Protein AF-U3U2B0-F1 (afdb_monomer)

Radius of gyration: 21.95 Å; Cα contacts (8 Å, |Δi|>4): 30; chains: 1; bounding box: 38×48×54 Å

Mean predicted aligned error: 7.74 Å

pLDDT: mean 87.33, std 10.42, range [46.12, 97.31]

Solvent-accessible surface area (backbone atoms only — not comparable to full-atom values): 5540 Å² total; per-residue (Å²): 134,80,63,74,88,52,48,78,75,45,48,65,57,51,50,62,75,59,60,86,64,67,54,69,58,52,52,51,49,52,49,38,60,73,72,47,50,48,60,56,49,49,56,54,47,54,52,52,49,50,52,54,45,51,53,51,50,51,54,49,40,70,73,50,41,87,82,45,60,77,41,79,61,95,57,83,82,60,71,44,72,68,78,84,82,76,80,82,128

Structure (mmCIF, N/CA/C/O backbone):
data_AF-U3U2B0-F1
#
_entry.id   AF-U3U2B0-F1
#
loop_
_atom_site.group_PDB
_atom_site.id
_atom_site.type_symbol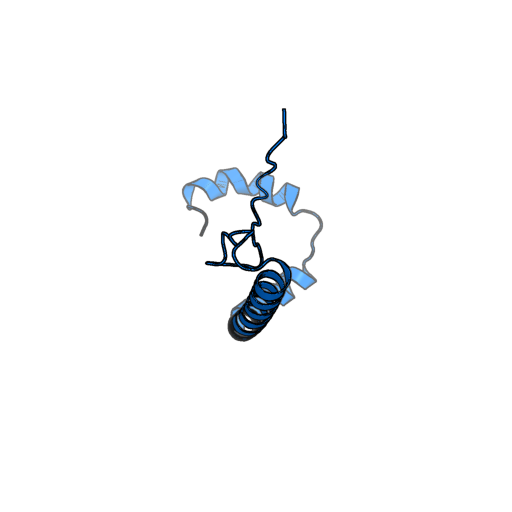
_atom_site.label_atom_id
_atom_site.label_alt_id
_atom_site.label_comp_id
_atom_site.label_asym_id
_atom_site.label_entity_id
_atom_site.label_seq_id
_atom_site.pdbx_PDB_ins_code
_atom_site.Cartn_x
_atom_site.Cartn_y
_atom_site.Cartn_z
_atom_site.occupancy
_atom_site.B_iso_or_equiv
_atom_site.auth_seq_id
_atom_site.auth_comp_id
_atom_site.auth_asym_id
_atom_site.auth_atom_id
_atom_site.pdbx_PDB_model_num
ATOM 1 N N . MET A 1 1 ? -2.645 1.843 -17.858 1.00 59.06 1 MET A N 1
ATOM 2 C CA . MET A 1 1 ? -2.240 1.816 -19.280 1.00 59.06 1 MET A CA 1
ATOM 3 C C . MET A 1 1 ? -2.258 3.246 -19.794 1.00 59.06 1 MET A C 1
ATOM 5 O O . MET A 1 1 ? -3.249 3.926 -19.567 1.00 59.06 1 MET A O 1
ATOM 9 N N . LEU A 1 2 ? -1.165 3.725 -20.393 1.00 78.56 2 LEU A N 1
ATOM 10 C CA . LEU A 1 2 ? -1.094 5.068 -20.981 1.00 78.56 2 LEU A CA 1
ATOM 11 C C . LEU A 1 2 ? -1.779 5.049 -22.363 1.00 78.56 2 LEU A C 1
ATOM 13 O O . LEU A 1 2 ? -1.454 4.159 -23.151 1.00 78.56 2 LEU A O 1
ATOM 17 N N . PRO A 1 3 ? -2.691 5.984 -22.692 1.00 91.50 3 PRO A N 1
ATOM 18 C CA . PRO A 1 3 ? -3.299 6.052 -24.019 1.00 91.50 3 PRO A CA 1
ATOM 19 C C . PRO A 1 3 ? -2.247 6.157 -25.131 1.00 91.50 3 PRO A C 1
ATOM 21 O O . PRO A 1 3 ? -1.363 7.015 -25.075 1.00 91.50 3 PRO A O 1
ATOM 24 N N . ALA A 1 4 ? -2.367 5.314 -26.162 1.00 88.19 4 ALA A N 1
ATOM 25 C CA . ALA A 1 4 ? -1.395 5.233 -27.256 1.00 88.19 4 ALA A CA 1
ATOM 26 C C . ALA A 1 4 ? -1.071 6.584 -27.936 1.00 88.19 4 ALA A C 1
ATOM 28 O O . ALA A 1 4 ? 0.107 6.830 -28.202 1.00 88.19 4 ALA A O 1
ATOM 29 N N . PRO A 1 5 ? -2.032 7.510 -28.142 1.00 94.69 5 PRO A N 1
ATOM 30 C CA . PRO A 1 5 ? -1.740 8.810 -28.753 1.00 94.69 5 PRO A CA 1
ATOM 31 C C . PRO A 1 5 ? -0.805 9.709 -27.928 1.00 94.69 5 PRO A C 1
ATOM 33 O O . PRO A 1 5 ? -0.180 10.616 -28.474 1.00 94.69 5 PRO A O 1
ATOM 36 N N . LEU A 1 6 ? -0.686 9.478 -26.616 1.00 92.44 6 LEU A N 1
ATOM 37 C CA . LEU A 1 6 ? 0.161 10.288 -25.733 1.00 92.44 6 LEU A CA 1
ATOM 38 C C . LEU A 1 6 ? 1.620 9.812 -25.708 1.00 92.44 6 LEU A C 1
ATOM 40 O O . LEU A 1 6 ? 2.507 10.571 -25.314 1.00 92.44 6 LEU A O 1
ATOM 44 N N . LEU A 1 7 ? 1.888 8.580 -26.155 1.00 90.62 7 LEU A N 1
ATOM 45 C CA . LEU A 1 7 ? 3.223 7.980 -26.119 1.00 90.62 7 LEU A CA 1
ATOM 46 C C . LEU A 1 7 ? 4.278 8.787 -26.888 1.00 90.62 7 LEU A C 1
ATOM 48 O O . LEU A 1 7 ? 5.335 9.032 -26.307 1.00 90.62 7 LEU A O 1
ATOM 52 N N . PRO A 1 8 ? 4.050 9.225 -28.144 1.00 92.69 8 PRO A N 1
ATOM 53 C CA . PRO A 1 8 ? 5.056 9.988 -28.883 1.00 92.69 8 PRO A CA 1
ATOM 54 C C . PRO A 1 8 ? 5.424 11.306 -28.194 1.00 92.69 8 PRO A C 1
ATOM 56 O O . PRO A 1 8 ? 6.585 11.702 -28.215 1.00 92.69 8 PRO A O 1
ATOM 59 N N . ARG A 1 9 ? 4.452 11.952 -27.532 1.00 92.12 9 ARG A N 1
ATOM 60 C CA . ARG A 1 9 ? 4.643 13.239 -26.844 1.00 92.12 9 ARG A CA 1
ATOM 61 C C . ARG A 1 9 ? 5.405 13.097 -25.529 1.00 92.12 9 ARG A C 1
ATOM 63 O O . ARG A 1 9 ? 6.205 13.961 -25.197 1.00 92.12 9 ARG A O 1
ATOM 70 N N . LEU A 1 10 ? 5.159 12.022 -24.781 1.00 90.81 10 LEU A N 1
ATOM 71 C CA . LEU A 1 10 ? 5.770 11.807 -23.465 1.00 90.81 10 LEU A CA 1
ATOM 72 C C . LEU A 1 10 ? 7.138 11.124 -23.539 1.00 90.81 10 LEU A C 1
ATOM 74 O O . LEU A 1 10 ? 7.939 11.274 -22.622 1.00 90.81 10 LEU A O 1
ATOM 78 N N . ARG A 1 11 ? 7.426 10.386 -24.617 1.00 88.06 11 ARG A N 1
ATOM 79 C CA . ARG A 1 11 ? 8.651 9.584 -24.748 1.00 88.06 11 ARG A CA 1
ATOM 80 C C . ARG A 1 11 ? 9.951 10.381 -24.558 1.00 88.06 11 ARG A C 1
ATOM 82 O O . ARG A 1 11 ? 10.784 9.882 -23.808 1.00 88.06 11 ARG A O 1
ATOM 89 N N . PRO A 1 12 ? 10.143 11.582 -25.140 1.00 90.88 12 PRO A N 1
ATOM 90 C CA . PRO A 1 12 ? 11.365 12.357 -24.917 1.00 90.88 12 PRO A CA 1
ATOM 91 C C . PRO A 1 12 ? 11.519 12.780 -23.451 1.00 90.88 12 PRO A C 1
ATOM 93 O O . PRO A 1 12 ? 12.571 12.571 -22.862 1.00 90.88 12 PRO A O 1
ATOM 96 N N . ALA A 1 13 ? 10.448 13.281 -22.827 1.00 89.38 13 ALA A N 1
ATOM 97 C CA . ALA A 1 13 ? 10.464 13.699 -21.424 1.00 89.38 13 ALA A CA 1
ATOM 98 C C . ALA A 1 13 ? 10.706 12.523 -20.468 1.00 89.38 13 ALA A C 1
ATOM 100 O O . ALA A 1 13 ? 11.496 12.639 -19.539 1.00 89.38 13 ALA A O 1
ATOM 101 N N . LEU A 1 14 ? 10.070 11.372 -20.712 1.00 85.94 14 LEU A N 1
ATOM 102 C CA . LEU A 1 14 ? 10.316 10.148 -19.947 1.00 85.94 14 LEU A CA 1
ATOM 103 C C . LEU A 1 14 ? 11.758 9.668 -20.111 1.00 85.94 14 LEU A C 1
ATOM 105 O O . LEU A 1 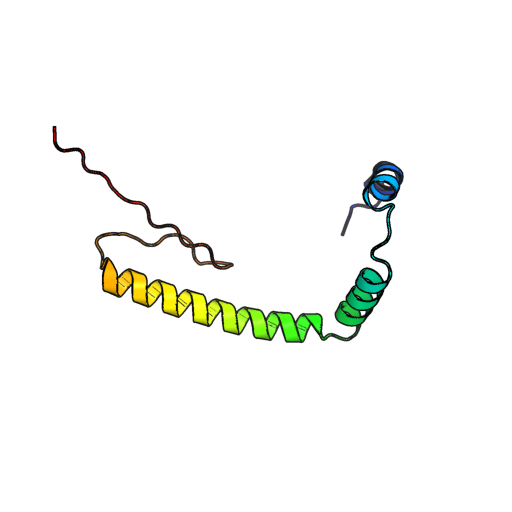14 ? 12.355 9.205 -19.146 1.00 85.94 14 LEU A O 1
ATOM 109 N N . HIS A 1 15 ? 12.320 9.788 -21.313 1.00 85.25 15 HIS A N 1
ATOM 110 C CA . HIS A 1 15 ? 13.707 9.429 -21.565 1.00 85.25 15 HIS A CA 1
ATOM 111 C C . HIS A 1 15 ? 14.673 10.338 -20.794 1.00 85.25 15 HIS A C 1
ATOM 113 O O . HIS A 1 15 ? 15.608 9.825 -20.193 1.00 85.25 15 HIS A O 1
ATOM 119 N N . GLU A 1 16 ? 14.428 11.650 -20.734 1.00 86.00 16 GLU A N 1
ATOM 120 C CA . GLU A 1 16 ? 15.238 12.572 -19.924 1.00 86.00 16 GLU A CA 1
ATOM 121 C C . GLU A 1 16 ? 15.055 12.371 -18.414 1.00 86.00 16 GLU A C 1
ATOM 123 O O . GLU A 1 16 ? 16.038 12.307 -17.684 1.00 86.00 16 GLU A O 1
ATOM 128 N N . LEU A 1 17 ? 13.818 12.213 -17.934 1.00 82.56 17 LEU A N 1
ATOM 129 C CA . LEU A 1 17 ? 13.525 12.048 -16.503 1.00 82.56 17 LEU A CA 1
ATOM 130 C C . LEU A 1 17 ? 14.017 10.712 -15.935 1.00 82.56 17 LEU A C 1
ATOM 132 O O . LEU A 1 17 ? 14.308 10.618 -14.747 1.00 82.56 17 LEU A O 1
ATOM 136 N N . LEU A 1 18 ? 14.073 9.669 -16.766 1.00 78.69 18 LEU A N 1
ATOM 137 C CA . LEU A 1 18 ? 14.478 8.320 -16.359 1.00 78.69 18 LEU A CA 1
ATOM 138 C C . LEU A 1 18 ? 15.909 7.973 -16.811 1.00 78.69 18 LEU A C 1
ATOM 140 O O . LEU A 1 18 ? 16.363 6.840 -16.610 1.00 78.69 18 LEU A O 1
ATOM 144 N N . ARG A 1 19 ? 16.637 8.925 -17.415 1.00 74.69 19 ARG A N 1
ATOM 145 C CA . ARG A 1 19 ? 18.072 8.797 -17.714 1.00 74.69 19 ARG A CA 1
ATOM 146 C C . ARG A 1 19 ? 18.841 8.737 -16.390 1.00 74.69 19 ARG A C 1
ATOM 148 O O . ARG A 1 19 ? 18.744 9.641 -15.575 1.00 74.69 19 ARG A O 1
ATOM 155 N N . GLY A 1 20 ? 19.593 7.657 -16.169 1.00 67.44 20 GLY A N 1
ATOM 156 C CA . GLY A 1 20 ? 20.359 7.439 -14.927 1.00 67.44 20 GLY A CA 1
ATOM 157 C C . GLY A 1 20 ? 20.225 6.039 -14.323 1.00 67.44 20 GLY A C 1
ATOM 158 O O . GLY A 1 20 ? 21.095 5.618 -13.578 1.00 67.44 20 GLY A O 1
ATOM 159 N N . GLY A 1 21 ? 19.215 5.271 -14.744 1.00 67.56 21 GLY A N 1
ATOM 160 C CA . GLY A 1 21 ? 19.272 3.808 -14.799 1.00 67.56 21 GLY A CA 1
ATOM 161 C C . GLY A 1 21 ? 19.343 3.038 -13.476 1.00 67.56 21 GLY A C 1
ATOM 162 O O . GLY A 1 21 ? 20.342 2.384 -13.207 1.00 67.56 21 GLY A O 1
ATOM 163 N N . ASN A 1 22 ? 18.205 2.899 -12.798 1.00 77.31 22 ASN A N 1
ATOM 164 C CA . ASN A 1 22 ? 17.948 1.805 -11.849 1.00 77.31 22 ASN A CA 1
ATOM 165 C C . ASN A 1 22 ? 17.631 0.491 -12.598 1.00 77.31 22 ASN A C 1
ATOM 167 O O . ASN A 1 22 ? 16.572 -0.116 -12.428 1.00 77.31 22 ASN A O 1
ATOM 171 N N . ARG A 1 23 ? 18.487 0.099 -13.556 1.00 83.69 23 ARG A N 1
ATOM 172 C CA . ARG A 1 23 ? 18.240 -1.065 -14.434 1.00 83.69 23 ARG A CA 1
ATOM 173 C C . ARG A 1 23 ? 18.126 -2.375 -13.647 1.00 83.69 23 ARG A C 1
ATOM 175 O O . ARG A 1 23 ? 17.190 -3.119 -13.941 1.00 83.69 23 ARG A O 1
ATOM 182 N N . PRO A 1 24 ? 18.989 -2.652 -12.649 1.00 89.62 24 PRO A N 1
ATOM 183 C CA . PRO A 1 24 ? 18.833 -3.838 -11.817 1.00 89.62 24 PRO A CA 1
ATOM 184 C C . PRO A 1 24 ? 17.501 -3.842 -11.063 1.00 89.62 24 PRO A C 1
ATOM 186 O O . PRO A 1 24 ? 16.813 -4.86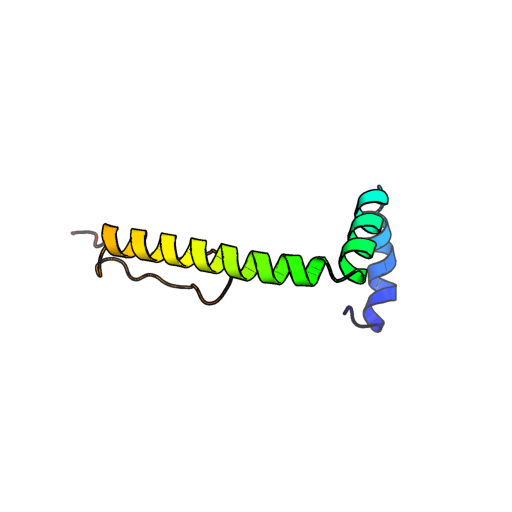2 -11.071 1.00 89.62 24 PRO A O 1
ATOM 189 N N . GLU A 1 25 ? 17.069 -2.713 -10.483 1.00 90.31 25 GLU A N 1
ATOM 190 C CA . GLU A 1 25 ? 15.769 -2.651 -9.806 1.00 90.31 25 GLU A CA 1
ATOM 191 C C . GLU A 1 25 ? 14.601 -2.792 -10.782 1.00 90.31 25 GLU A C 1
ATOM 193 O O . GLU A 1 25 ? 13.615 -3.446 -10.455 1.00 90.31 25 GLU A O 1
ATOM 198 N N . GLN A 1 26 ? 14.696 -2.234 -11.992 1.00 89.38 26 GLN A N 1
ATOM 199 C CA . GLN A 1 26 ? 13.667 -2.400 -13.022 1.00 89.38 26 GLN A CA 1
ATOM 200 C C . GLN A 1 26 ? 13.555 -3.854 -13.484 1.00 89.38 26 GLN A C 1
ATOM 202 O O . GLN A 1 26 ? 12.443 -4.356 -13.650 1.00 89.38 26 GLN A O 1
ATOM 207 N N . GLN A 1 27 ? 14.683 -4.544 -13.660 1.00 92.62 27 GLN A N 1
ATOM 208 C CA . GLN A 1 27 ? 14.698 -5.967 -13.998 1.00 92.62 27 GLN A CA 1
ATOM 209 C C . GLN A 1 27 ? 14.136 -6.811 -12.851 1.00 92.62 27 GLN A C 1
ATOM 211 O O . GLN A 1 27 ? 13.266 -7.650 -13.083 1.00 92.62 27 GLN A O 1
ATOM 216 N N . ALA A 1 28 ? 14.564 -6.551 -11.614 1.00 94.31 28 ALA A N 1
ATOM 217 C CA . ALA A 1 28 ? 14.038 -7.227 -10.433 1.00 94.31 28 ALA A CA 1
ATOM 218 C C . ALA A 1 28 ? 12.527 -6.995 -10.274 1.00 94.31 28 ALA A C 1
ATOM 220 O O . ALA A 1 28 ? 11.781 -7.939 -10.023 1.00 94.31 28 ALA A O 1
ATOM 221 N N . LEU A 1 29 ? 12.055 -5.764 -10.490 1.00 92.88 29 LEU A N 1
ATOM 222 C CA . LEU A 1 29 ? 10.636 -5.418 -10.455 1.00 92.88 29 LEU A CA 1
ATOM 223 C C . LEU A 1 29 ? 9.854 -6.127 -11.567 1.00 92.88 29 LEU A C 1
ATOM 225 O O . LEU A 1 29 ? 8.780 -6.660 -11.304 1.00 92.88 29 LEU A O 1
ATOM 229 N N . ALA A 1 30 ? 10.382 -6.176 -12.791 1.00 94.12 30 ALA A N 1
ATOM 230 C CA . ALA A 1 30 ? 9.741 -6.883 -13.899 1.00 94.12 30 ALA A CA 1
ATOM 231 C C . ALA A 1 30 ? 9.605 -8.388 -13.612 1.00 94.12 30 ALA A C 1
ATOM 233 O O . ALA A 1 30 ? 8.543 -8.974 -13.844 1.00 94.12 30 ALA A O 1
ATOM 234 N N . LEU A 1 31 ? 10.647 -9.005 -13.047 1.00 96.56 31 LEU A N 1
ATOM 235 C CA . LEU A 1 31 ? 10.613 -10.399 -12.600 1.00 96.56 31 LEU A CA 1
ATOM 236 C C . LEU A 1 31 ? 9.592 -10.600 -11.474 1.00 96.56 31 LEU A C 1
ATOM 238 O O . LEU A 1 31 ? 8.742 -11.477 -11.571 1.00 96.56 31 LEU A O 1
ATOM 242 N N . PHE A 1 32 ? 9.603 -9.739 -10.459 1.00 95.88 32 PHE A N 1
ATOM 243 C CA . PHE A 1 32 ? 8.665 -9.788 -9.334 1.00 95.88 32 PHE A CA 1
ATOM 244 C C . PHE A 1 32 ? 7.192 -9.627 -9.753 1.00 95.88 32 PHE A C 1
ATOM 246 O O . PHE A 1 32 ? 6.295 -10.253 -9.178 1.00 95.88 32 PHE A O 1
ATOM 253 N N . LEU A 1 33 ? 6.928 -8.790 -10.762 1.00 94.88 33 LEU A N 1
ATOM 254 C CA . LEU A 1 33 ? 5.593 -8.601 -11.331 1.00 94.88 33 LEU A CA 1
ATOM 255 C C . LEU A 1 33 ? 5.150 -9.809 -12.169 1.00 94.88 33 LEU A C 1
ATOM 257 O O . LEU A 1 33 ? 3.986 -10.200 -12.095 1.00 94.88 33 LEU A O 1
ATOM 261 N N . SER A 1 34 ? 6.059 -10.411 -12.943 1.00 96.06 34 SER A N 1
ATOM 262 C CA . SER A 1 34 ? 5.747 -11.536 -13.840 1.00 96.06 34 SER A CA 1
ATOM 263 C C . SER A 1 34 ? 5.706 -12.904 -13.146 1.00 96.06 34 SER A C 1
ATOM 265 O O . SER A 1 34 ? 4.964 -13.777 -13.589 1.00 96.06 34 SER A O 1
ATOM 267 N N . SER A 1 35 ? 6.410 -13.091 -12.024 1.00 96.00 35 SER A N 1
ATOM 268 C CA . SER A 1 35 ? 6.421 -14.342 -11.240 1.00 96.00 35 SER A CA 1
ATOM 269 C C . SER A 1 35 ? 5.154 -14.576 -10.396 1.00 96.00 35 SER A C 1
ATOM 271 O O . SER A 1 35 ? 4.980 -15.629 -9.768 1.00 96.00 35 SER A O 1
ATOM 273 N N . GLY A 1 36 ? 4.273 -13.573 -10.311 1.00 94.44 36 GLY A N 1
ATOM 274 C CA . GLY A 1 36 ? 3.107 -13.575 -9.425 1.00 94.44 36 GLY A CA 1
ATOM 275 C C . GLY A 1 36 ? 3.431 -13.294 -7.951 1.00 94.44 36 GLY A C 1
ATOM 276 O O . GLY A 1 36 ? 2.512 -13.255 -7.124 1.00 94.44 36 GLY A O 1
ATOM 277 N N . ASP A 1 37 ? 4.700 -13.053 -7.602 1.00 96.94 37 ASP A N 1
ATOM 278 C CA . ASP A 1 37 ? 5.105 -12.700 -6.237 1.00 96.94 37 ASP A CA 1
ATOM 279 C C . ASP A 1 37 ? 4.495 -11.378 -5.783 1.00 96.94 37 ASP A C 1
ATOM 281 O O . ASP A 1 37 ? 4.087 -11.263 -4.625 1.00 96.94 37 ASP A O 1
ATOM 285 N N . PHE A 1 38 ? 4.325 -10.420 -6.698 1.00 96.44 38 PHE A N 1
ATOM 286 C CA . PHE A 1 38 ? 3.622 -9.177 -6.397 1.00 96.44 38 PHE A CA 1
ATOM 287 C C . PHE A 1 38 ? 2.196 -9.409 -5.888 1.00 96.44 38 PHE A C 1
ATOM 289 O O . PHE A 1 38 ? 1.791 -8.803 -4.897 1.00 96.44 38 PHE A O 1
ATOM 296 N N . ASN A 1 39 ? 1.445 -10.336 -6.489 1.00 96.12 39 ASN A N 1
ATOM 297 C CA . ASN A 1 39 ? 0.078 -10.635 -6.057 1.00 96.12 39 ASN A CA 1
ATOM 298 C C . ASN A 1 39 ? 0.052 -11.301 -4.673 1.00 96.12 39 ASN A C 1
ATOM 300 O O . ASN A 1 39 ? -0.762 -10.932 -3.822 1.00 96.12 39 ASN A O 1
ATOM 304 N N . ARG A 1 40 ? 0.971 -12.244 -4.411 1.00 97.31 40 ARG A N 1
ATOM 305 C CA . ARG A 1 40 ? 1.138 -12.852 -3.075 1.00 97.31 40 ARG A CA 1
ATOM 306 C C . ARG A 1 40 ? 1.493 -11.797 -2.032 1.00 97.31 40 ARG A C 1
ATOM 308 O O . ARG A 1 40 ? 0.879 -11.747 -0.961 1.00 97.31 40 ARG A O 1
ATOM 315 N N . HIS A 1 41 ? 2.451 -10.936 -2.360 1.00 96.31 41 HIS A N 1
ATOM 316 C CA . HIS A 1 41 ? 2.868 -9.829 -1.514 1.00 96.31 41 HIS A CA 1
ATOM 317 C C . HIS A 1 41 ? 1.699 -8.878 -1.231 1.00 96.31 41 HIS A C 1
ATOM 319 O O . HIS A 1 41 ? 1.433 -8.576 -0.069 1.00 96.31 41 HIS A O 1
ATOM 325 N N . LEU A 1 42 ? 0.938 -8.477 -2.251 1.00 95.69 42 LEU A N 1
ATOM 326 C CA . LEU A 1 42 ? -0.209 -7.584 -2.104 1.00 95.69 42 LEU A CA 1
ATOM 327 C C . LEU A 1 42 ? -1.299 -8.187 -1.209 1.00 95.69 42 LEU A C 1
ATOM 329 O O . LEU A 1 42 ? -1.818 -7.500 -0.329 1.00 95.69 42 LEU A O 1
ATOM 333 N N . SER A 1 43 ? -1.613 -9.474 -1.363 1.00 96.81 43 SER A N 1
ATOM 334 C CA . SER A 1 43 ? -2.551 -10.188 -0.486 1.00 96.81 43 SER A CA 1
ATOM 335 C C . SER A 1 43 ? -2.082 -10.211 0.970 1.00 96.81 43 SER A C 1
ATOM 337 O O . SER A 1 43 ? -2.854 -9.880 1.880 1.00 96.81 43 SER A O 1
ATOM 339 N N . LYS A 1 44 ? -0.798 -10.521 1.203 1.00 97.31 44 LYS A N 1
ATOM 340 C CA . LYS A 1 44 ? -0.182 -10.457 2.537 1.00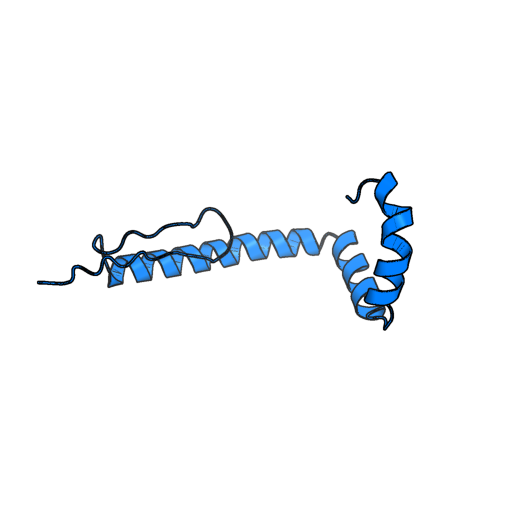 97.31 44 LYS A CA 1
ATOM 341 C C . LYS A 1 44 ? -0.272 -9.043 3.111 1.00 97.31 44 LYS A C 1
ATOM 343 O O . LYS A 1 44 ? -0.665 -8.872 4.267 1.00 97.31 44 LYS A O 1
ATOM 348 N N . MET A 1 45 ? 0.033 -8.032 2.303 1.00 96.19 45 MET A N 1
ATOM 349 C CA . MET A 1 45 ? 0.043 -6.643 2.743 1.00 96.19 45 MET A CA 1
ATOM 350 C C . MET A 1 45 ? -1.351 -6.125 3.060 1.00 96.19 45 MET A C 1
ATOM 352 O O . MET A 1 45 ? -1.539 -5.511 4.107 1.00 96.19 45 MET A O 1
ATOM 356 N N . ARG A 1 46 ? -2.356 -6.460 2.248 1.00 94.31 46 ARG A N 1
ATOM 357 C CA . ARG A 1 46 ? -3.766 -6.152 2.531 1.00 94.31 46 ARG A CA 1
ATOM 358 C C . ARG A 1 46 ? -4.232 -6.737 3.859 1.00 94.31 46 ARG A C 1
ATOM 360 O O . ARG A 1 46 ? -5.000 -6.098 4.570 1.00 94.31 46 ARG A O 1
ATOM 367 N N . ARG A 1 47 ? -3.802 -7.951 4.212 1.00 94.94 47 ARG A N 1
ATOM 368 C CA . ARG A 1 47 ? -4.112 -8.536 5.526 1.00 94.94 47 ARG A CA 1
ATOM 369 C C . ARG A 1 47 ? -3.395 -7.789 6.653 1.00 94.94 47 ARG A C 1
ATOM 371 O O . ARG A 1 47 ? -4.048 -7.412 7.620 1.00 94.94 47 ARG A O 1
ATOM 378 N N . LEU A 1 48 ? -2.088 -7.546 6.520 1.00 95.50 48 LEU A N 1
ATOM 379 C CA . LEU A 1 48 ? -1.310 -6.864 7.560 1.00 95.50 48 LEU A CA 1
ATOM 380 C C . LEU A 1 48 ? -1.824 -5.445 7.826 1.00 95.50 48 LEU A C 1
ATOM 382 O O . LEU A 1 48 ? -1.992 -5.060 8.979 1.00 95.50 48 LEU A O 1
ATOM 386 N N . TYR A 1 49 ? -2.085 -4.671 6.774 1.00 94.06 49 TYR A N 1
ATOM 387 C CA . TYR A 1 49 ? -2.549 -3.297 6.926 1.00 94.06 49 TYR A CA 1
ATOM 388 C C . TYR A 1 49 ? -3.976 -3.219 7.467 1.00 94.06 49 TYR A C 1
ATOM 390 O O . TYR A 1 49 ? -4.223 -2.391 8.336 1.00 94.06 49 TYR A O 1
ATOM 398 N N . ARG A 1 50 ? -4.876 -4.135 7.080 1.00 92.62 50 ARG A N 1
ATOM 399 C CA . ARG A 1 50 ? -6.195 -4.244 7.730 1.00 92.62 50 ARG A CA 1
ATOM 400 C C . ARG A 1 50 ? -6.071 -4.501 9.230 1.00 92.62 50 ARG A C 1
ATOM 402 O O . ARG A 1 50 ? -6.732 -3.827 10.011 1.00 92.62 50 ARG A O 1
ATOM 409 N N . GLN A 1 51 ? -5.185 -5.414 9.634 1.00 94.44 51 GLN A N 1
ATOM 410 C CA . GLN A 1 51 ? -4.951 -5.687 11.052 1.00 94.44 51 GLN A CA 1
ATOM 411 C C . GLN A 1 51 ? -4.426 -4.448 11.787 1.00 94.44 51 GLN A C 1
ATOM 413 O O . GLN A 1 51 ? -4.961 -4.074 12.825 1.00 94.44 51 GLN A O 1
ATOM 418 N N . ARG A 1 52 ? -3.404 -3.785 11.232 1.00 94.69 52 ARG A N 1
ATOM 419 C CA . ARG A 1 52 ? -2.828 -2.566 11.821 1.00 94.69 52 ARG A CA 1
ATOM 420 C C . ARG A 1 52 ? -3.868 -1.458 11.962 1.00 94.69 52 ARG A C 1
ATOM 422 O O . ARG A 1 52 ? -3.926 -0.806 12.999 1.00 94.69 52 ARG A O 1
ATOM 429 N N . GLN A 1 53 ? -4.690 -1.260 10.936 1.00 92.94 53 GLN A N 1
ATOM 430 C CA . GLN A 1 53 ? -5.738 -0.250 10.948 1.00 92.94 53 GLN A CA 1
ATOM 431 C C . GLN A 1 53 ? -6.811 -0.568 11.995 1.00 92.94 53 GLN A C 1
ATOM 433 O O . GLN A 1 53 ? -7.199 0.328 12.737 1.00 92.94 53 GLN A O 1
ATOM 438 N N . ALA A 1 54 ? -7.254 -1.825 12.101 1.00 92.12 54 ALA A N 1
ATOM 439 C CA . ALA A 1 54 ? -8.219 -2.245 13.116 1.00 92.12 54 ALA A CA 1
ATOM 440 C C . ALA A 1 54 ? -7.690 -2.007 14.539 1.00 92.12 54 ALA A C 1
ATOM 442 O O . ALA A 1 54 ? -8.389 -1.421 15.361 1.00 92.12 54 ALA A O 1
ATOM 443 N N . THR A 1 55 ? -6.434 -2.382 14.805 1.00 94.38 55 THR A N 1
ATOM 444 C CA . THR A 1 55 ? -5.788 -2.141 16.103 1.00 94.38 55 THR A CA 1
ATOM 445 C C . THR A 1 55 ? -5.701 -0.650 16.428 1.00 94.38 55 THR A C 1
ATOM 447 O O . THR A 1 55 ? -6.053 -0.248 17.532 1.00 94.38 55 THR A O 1
ATOM 450 N N . LEU A 1 56 ? -5.290 0.184 15.468 1.00 92.50 56 LEU A N 1
ATOM 451 C CA . LEU A 1 56 ? -5.216 1.631 15.678 1.00 92.50 56 LEU A CA 1
ATOM 452 C C . LEU A 1 56 ? -6.599 2.237 15.948 1.00 92.50 56 LEU A C 1
ATOM 454 O O . LEU A 1 56 ? -6.742 3.056 16.848 1.00 92.50 56 LEU A O 1
ATOM 458 N N . ARG A 1 57 ? -7.629 1.819 15.205 1.00 91.50 57 ARG A N 1
ATOM 459 C CA . ARG A 1 57 ? -9.011 2.273 15.425 1.00 91.50 57 ARG A CA 1
ATOM 460 C C . ARG A 1 57 ? -9.511 1.924 16.818 1.00 91.50 57 ARG A C 1
ATOM 462 O O . ARG A 1 57 ? -10.059 2.800 17.476 1.00 91.50 57 ARG A O 1
ATOM 469 N N . ALA A 1 58 ? -9.290 0.684 17.250 1.00 92.38 58 ALA A N 1
ATOM 470 C CA . ALA A 1 58 ? -9.684 0.232 18.576 1.00 92.38 58 ALA A CA 1
ATOM 471 C C . ALA A 1 58 ? -9.006 1.071 19.668 1.00 92.38 58 ALA A C 1
ATOM 473 O O . ALA A 1 58 ? -9.696 1.606 20.526 1.00 92.38 58 ALA A O 1
ATOM 474 N N . ALA A 1 59 ? -7.688 1.285 19.574 1.00 93.62 59 ALA A N 1
ATOM 475 C CA . ALA A 1 59 ? -6.950 2.102 20.540 1.00 93.62 59 ALA A CA 1
ATOM 476 C C . ALA A 1 59 ? -7.436 3.564 20.576 1.00 93.62 59 ALA A C 1
ATOM 478 O O . ALA A 1 59 ? -7.584 4.154 21.646 1.00 93.62 59 ALA A O 1
ATOM 479 N N . LEU A 1 60 ? -7.727 4.157 19.412 1.00 91.94 60 LEU A N 1
ATOM 480 C CA . LEU A 1 60 ? -8.279 5.512 19.332 1.00 91.94 60 LEU A CA 1
ATOM 481 C C . LEU A 1 60 ? -9.690 5.593 19.931 1.00 91.94 60 LEU A C 1
ATOM 483 O O . LEU A 1 60 ? -9.995 6.552 20.634 1.00 91.94 60 LEU A O 1
ATOM 487 N N . GLN A 1 61 ? -10.536 4.591 19.685 1.00 90.25 61 GLN A N 1
ATOM 488 C CA . GLN A 1 61 ? -11.877 4.513 20.271 1.00 90.25 61 GLN A CA 1
ATOM 489 C C . GLN A 1 61 ? -11.834 4.284 21.783 1.00 90.25 61 GLN A C 1
ATOM 491 O O . GLN A 1 61 ? -12.625 4.887 22.497 1.00 90.25 61 GLN A O 1
ATOM 496 N N . GLU A 1 62 ? -10.909 3.470 22.283 1.00 93.19 62 GLU A N 1
ATOM 497 C CA . GLU A 1 62 ? -10.701 3.267 23.720 1.00 93.19 62 GLU A CA 1
ATOM 498 C C . GLU A 1 62 ? -10.230 4.557 24.408 1.00 93.19 62 GLU A C 1
ATOM 500 O O . GLU A 1 62 ? -10.717 4.904 25.479 1.00 93.19 62 GLU A O 1
ATOM 505 N N . THR A 1 63 ? -9.335 5.308 23.759 1.00 92.81 63 THR A N 1
ATOM 506 C CA . THR A 1 63 ? -8.738 6.524 24.336 1.00 92.81 63 THR A CA 1
ATOM 507 C C . THR A 1 63 ? -9.682 7.728 24.294 1.00 92.81 63 THR A C 1
ATOM 509 O O . THR A 1 63 ? -9.789 8.467 25.271 1.00 92.81 63 THR A O 1
ATOM 512 N N . PHE A 1 64 ? -10.355 7.964 23.163 1.00 89.50 64 PHE A N 1
ATOM 513 C CA . PHE A 1 64 ? -11.168 9.170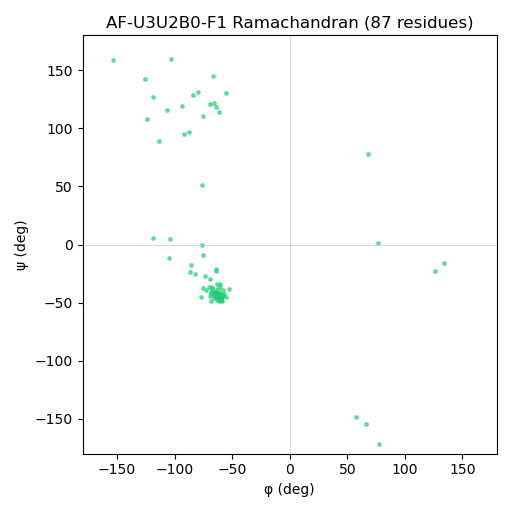 22.944 1.00 89.50 64 PHE A CA 1
ATOM 514 C C . PHE A 1 64 ? -12.680 8.916 23.037 1.00 89.50 64 PHE A C 1
ATOM 516 O O . PHE A 1 64 ? -13.472 9.862 23.103 1.00 89.50 64 PHE A O 1
ATOM 523 N N . GLY A 1 65 ? -13.107 7.651 23.053 1.00 84.38 65 GLY A N 1
ATOM 524 C CA . GLY A 1 65 ? -14.516 7.274 23.091 1.00 84.38 65 GLY A CA 1
ATOM 525 C C . GLY A 1 65 ? -15.315 7.853 21.922 1.00 84.38 65 GLY A C 1
ATOM 526 O O . GLY A 1 65 ? -14.806 8.092 20.828 1.00 84.38 65 GLY A O 1
ATOM 527 N N . ALA A 1 66 ? -16.594 8.130 22.174 1.00 79.94 66 ALA A N 1
ATOM 528 C CA . ALA A 1 66 ? -17.485 8.770 21.205 1.00 79.94 66 ALA A CA 1
ATOM 529 C C . ALA A 1 66 ? -17.251 10.289 21.049 1.00 79.94 66 ALA A C 1
ATOM 531 O O . ALA A 1 66 ? -17.954 10.935 20.273 1.00 79.94 66 ALA A O 1
ATOM 532 N N . GLN A 1 67 ? -16.298 10.878 21.785 1.00 82.44 67 GLN A N 1
ATOM 533 C CA . GLN A 1 67 ? -16.079 12.330 21.798 1.00 82.44 67 GLN A CA 1
ATOM 534 C C . GLN A 1 67 ? -15.411 12.832 20.514 1.00 82.44 67 GLN A C 1
ATOM 536 O O . GLN A 1 67 ? -15.610 13.983 20.122 1.00 82.44 67 GLN A O 1
ATOM 541 N N . VAL A 1 68 ? -14.638 11.968 19.849 1.00 84.31 68 VAL A N 1
ATOM 542 C CA . VAL A 1 68 ? -13.937 12.284 18.603 1.00 84.31 68 VAL A CA 1
ATOM 543 C C . VAL A 1 68 ? -14.359 11.271 17.539 1.00 84.31 68 VAL A C 1
ATOM 545 O O . VAL A 1 68 ? -13.962 10.106 17.618 1.00 84.31 68 VAL A O 1
ATOM 548 N N . PRO A 1 69 ? -15.172 11.666 16.541 1.00 86.69 69 PRO A N 1
ATOM 549 C CA . PRO A 1 69 ? -15.548 10.750 15.475 1.00 86.69 69 PRO A CA 1
ATOM 550 C C . PRO A 1 69 ? -14.317 10.410 14.633 1.00 86.69 69 PRO A C 1
ATOM 552 O O . PRO A 1 69 ? -13.449 11.251 14.414 1.00 86.69 69 PRO A O 1
ATOM 555 N N . LEU A 1 70 ? -14.246 9.177 14.138 1.00 88.12 70 LEU A N 1
ATOM 556 C CA . LEU A 1 70 ? -13.132 8.706 13.322 1.00 88.12 70 LEU A CA 1
ATOM 557 C C . LEU A 1 70 ? -13.571 8.590 11.863 1.00 88.12 70 LEU A C 1
ATOM 559 O O . LEU A 1 70 ? -14.430 7.772 11.537 1.00 88.12 70 LEU A O 1
ATOM 563 N N . LEU A 1 71 ? -12.976 9.399 10.988 1.00 88.62 71 LEU A N 1
ATOM 564 C CA . LEU A 1 71 ? -13.304 9.452 9.563 1.00 88.62 71 LEU A CA 1
ATOM 565 C C . LEU A 1 71 ? -12.252 8.732 8.705 1.00 88.62 71 LEU A C 1
ATOM 567 O O . LEU A 1 71 ? -11.100 8.539 9.108 1.00 88.62 71 LEU A O 1
ATOM 571 N N . GLY A 1 72 ? -12.657 8.366 7.487 1.00 86.50 72 GLY A N 1
ATOM 572 C CA . GLY A 1 72 ? -11.847 7.584 6.551 1.00 86.50 72 GLY A CA 1
ATOM 573 C C . GLY A 1 72 ? -11.822 6.101 6.912 1.00 86.50 72 GLY A C 1
ATOM 574 O O . GLY A 1 72 ? -12.532 5.665 7.818 1.00 86.50 72 GLY A O 1
ATOM 575 N N . GLY A 1 73 ? -10.983 5.318 6.230 1.00 82.69 73 GLY A N 1
ATOM 576 C CA . GLY A 1 73 ? -10.826 3.887 6.514 1.00 82.69 73 GLY A CA 1
ATOM 577 C C . GLY A 1 73 ? -10.998 2.927 5.372 1.00 82.69 73 GLY A C 1
ATOM 578 O O . GLY A 1 73 ? -10.465 1.826 5.436 1.00 82.69 73 GLY A O 1
ATOM 579 N N . GLU A 1 74 ? -11.712 3.361 4.345 1.00 83.38 74 GLU A N 1
ATOM 580 C CA . GLU A 1 74 ? -12.116 2.504 3.234 1.00 83.38 74 GLU A CA 1
ATOM 581 C C . GLU A 1 74 ? -10.917 1.971 2.437 1.00 83.38 74 GLU A C 1
ATOM 583 O O . GLU A 1 74 ? -10.987 0.921 1.799 1.00 83.38 74 GLU A O 1
ATOM 588 N N . CYS A 1 75 ? -9.777 2.664 2.500 1.00 79.94 75 CYS A N 1
ATOM 589 C CA . CYS A 1 75 ? -8.522 2.193 1.940 1.00 79.94 75 CYS A CA 1
ATOM 590 C C . CYS A 1 75 ? -7.303 2.780 2.668 1.00 79.94 75 CYS A C 1
ATOM 592 O O . CYS A 1 75 ? -7.365 3.823 3.321 1.00 79.94 75 CYS A O 1
ATOM 594 N N . GLY A 1 76 ? -6.164 2.097 2.532 1.00 84.31 76 GLY A N 1
ATOM 595 C CA . GLY A 1 76 ? -4.885 2.556 3.070 1.00 84.31 76 GLY A CA 1
ATOM 596 C C . GLY A 1 76 ? -4.831 2.593 4.600 1.00 84.31 76 GLY A C 1
ATOM 597 O O . GLY A 1 76 ? -5.512 1.836 5.285 1.00 84.31 76 GLY A O 1
ATOM 598 N N . MET A 1 77 ? -3.965 3.458 5.126 1.00 87.62 77 MET A N 1
ATOM 599 C CA . MET A 1 77 ? -3.678 3.586 6.563 1.00 87.62 77 MET A CA 1
ATOM 600 C C . MET A 1 77 ? -4.014 4.966 7.132 1.00 87.62 77 MET A C 1
ATOM 602 O O . MET A 1 77 ? -3.715 5.246 8.288 1.00 87.62 77 MET A O 1
ATOM 606 N N . HIS A 1 78 ? -4.625 5.831 6.328 1.00 89.94 78 HIS A N 1
ATOM 607 C CA . HIS A 1 78 ? -4.951 7.185 6.743 1.00 89.94 78 HIS A CA 1
ATOM 608 C C . HIS A 1 78 ? -6.274 7.200 7.509 1.00 89.94 78 HIS A C 1
ATOM 610 O O . HIS A 1 78 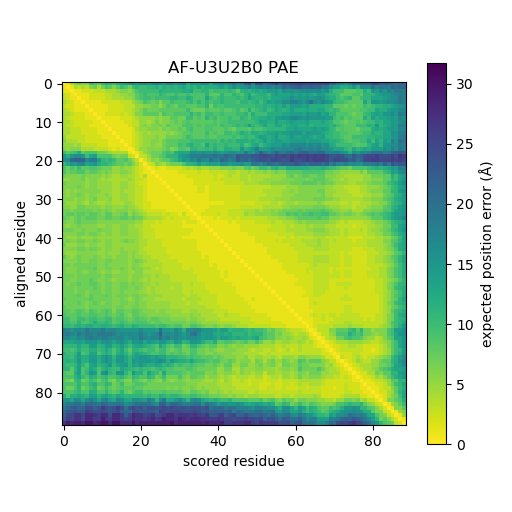? -7.282 6.666 7.045 1.00 89.94 78 HIS A O 1
ATOM 616 N N . LEU A 1 79 ? -6.244 7.817 8.687 1.00 90.44 79 LEU A N 1
ATOM 617 C CA . LEU A 1 79 ? -7.392 8.060 9.553 1.00 90.44 79 LEU A CA 1
ATOM 618 C C . LEU A 1 79 ? -7.450 9.555 9.857 1.00 90.44 79 LEU A C 1
ATOM 620 O O . LEU A 1 79 ? -6.403 10.181 10.029 1.00 90.44 79 LEU A O 1
ATOM 624 N N . VAL A 1 80 ? -8.654 10.117 9.931 1.00 90.56 80 VAL A N 1
ATOM 625 C CA . VAL A 1 80 ? -8.852 11.540 10.235 1.00 90.56 80 VAL A CA 1
ATOM 626 C C . VAL A 1 80 ? -9.656 11.671 11.520 1.00 90.56 80 VAL A C 1
ATOM 628 O O . VAL A 1 80 ? -10.733 11.091 11.647 1.00 90.56 80 VAL A O 1
ATOM 631 N N . LEU A 1 81 ? -9.115 12.443 12.461 1.00 90.62 81 LEU A N 1
ATOM 632 C CA . LEU A 1 81 ? -9.731 12.743 13.748 1.00 90.62 81 LEU A CA 1
ATOM 633 C C . LEU A 1 81 ? -10.068 14.239 13.784 1.00 90.62 81 LEU A C 1
ATOM 635 O O . LEU A 1 81 ? -9.218 15.045 14.166 1.00 90.62 81 LEU A O 1
ATOM 639 N N . PRO A 1 82 ? -11.264 14.651 13.329 1.00 87.00 82 PRO A N 1
ATOM 640 C CA . PRO A 1 82 ? -11.698 16.032 13.448 1.00 87.00 82 PRO A CA 1
ATOM 641 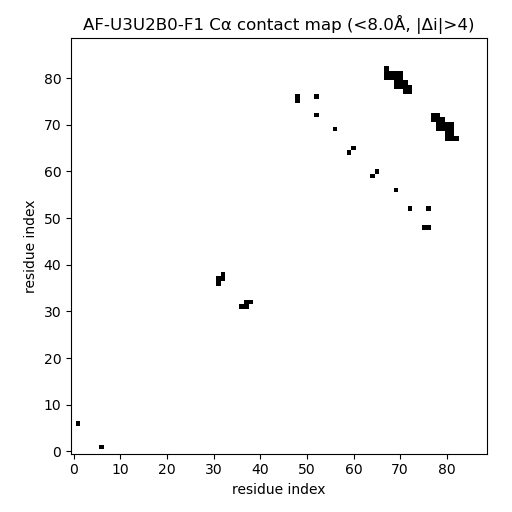C C . PRO A 1 82 ? -11.838 16.411 14.924 1.00 87.00 82 PRO A C 1
ATOM 643 O O . PRO A 1 82 ? -12.651 15.858 15.663 1.00 87.00 82 PRO A O 1
ATOM 646 N N . TRP A 1 83 ? -11.051 17.393 15.342 1.00 83.00 83 TRP A N 1
ATOM 647 C CA . TRP A 1 83 ? -11.110 17.943 16.686 1.00 83.00 83 TRP A CA 1
ATOM 648 C C . TRP A 1 83 ? -12.033 19.166 16.706 1.00 83.00 83 TRP A C 1
ATOM 650 O O . TRP A 1 83 ? -11.780 20.155 16.014 1.00 83.00 83 TRP A O 1
ATOM 660 N N . ARG A 1 84 ? -13.121 19.120 17.487 1.00 74.31 84 ARG A N 1
ATOM 661 C CA . ARG A 1 84 ? -14.013 20.277 17.673 1.00 74.31 84 ARG A CA 1
ATOM 662 C C . ARG A 1 84 ? -13.494 21.136 18.819 1.00 74.31 84 ARG A C 1
ATOM 664 O O . ARG A 1 84 ? -13.793 20.883 19.981 1.00 74.31 84 ARG A O 1
ATOM 671 N N . ILE A 1 85 ? -12.746 22.182 18.483 1.00 71.69 85 ILE A N 1
ATOM 672 C CA . ILE A 1 85 ? -12.382 23.219 19.449 1.00 71.69 85 ILE A CA 1
ATOM 673 C C . ILE A 1 85 ? -13.623 24.081 19.681 1.00 71.69 85 ILE A C 1
ATOM 675 O O . ILE A 1 85 ? -14.059 24.804 18.784 1.00 71.69 85 ILE A O 1
ATOM 679 N N . ARG A 1 86 ? -14.219 23.996 20.872 1.00 60.56 86 ARG A N 1
ATOM 680 C CA . ARG A 1 86 ? -15.196 24.988 21.323 1.00 60.56 86 ARG A CA 1
ATOM 681 C C . ARG A 1 86 ? -14.428 26.050 22.095 1.00 60.56 86 ARG A C 1
ATOM 683 O O . ARG A 1 86 ? -14.142 25.863 23.271 1.00 60.56 86 ARG A O 1
ATOM 690 N N . TRP A 1 87 ? -14.057 27.126 21.411 1.00 58.00 87 TRP A N 1
ATOM 691 C CA . TRP A 1 87 ? -13.565 28.324 22.079 1.00 58.00 87 TRP A CA 1
ATOM 692 C C . TRP A 1 87 ? -14.694 28.842 22.977 1.00 58.00 87 TRP A C 1
ATOM 694 O O . TRP A 1 87 ? -15.771 29.175 22.482 1.00 58.00 87 TRP A O 1
ATOM 704 N N . MET A 1 88 ? -14.488 28.804 24.295 1.00 49.03 88 MET A N 1
ATOM 705 C CA . MET A 1 88 ? -15.315 29.562 25.230 1.00 49.03 88 MET A CA 1
ATOM 706 C C . MET A 1 88 ? -14.990 31.038 25.013 1.00 49.03 88 MET A C 1
ATOM 708 O O . MET A 1 88 ? -13.825 31.426 25.089 1.00 49.03 88 MET A O 1
ATOM 712 N N . MET A 1 89 ? -16.025 31.797 24.657 1.00 46.12 89 MET A N 1
ATOM 713 C CA . MET A 1 89 ? -16.052 33.255 24.738 1.00 46.12 89 MET A CA 1
ATOM 714 C C . MET A 1 89 ? -16.243 33.661 26.198 1.00 46.12 89 MET A C 1
ATOM 716 O O . MET A 1 89 ? -16.974 32.919 26.899 1.00 46.12 89 MET A O 1
#

Foldseek 3Di:
DDPPVCCVVCVVVCCVVVPPDPPVVVVVVVCCVVV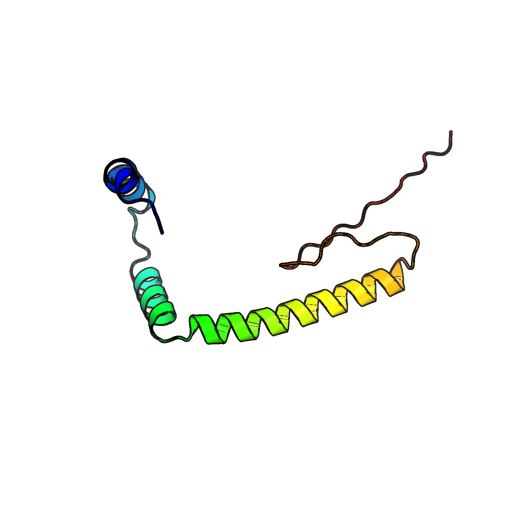CVVVVVVVVVVVVLLVVQVVVVVVCCVVCPPVWDWDDDPDDNDIDTDDDDDDDD

Sequence (89 aa):
MLPAPLLPRLRPALHELLRGGNRPEQQALALFLSSGDFNRHLSK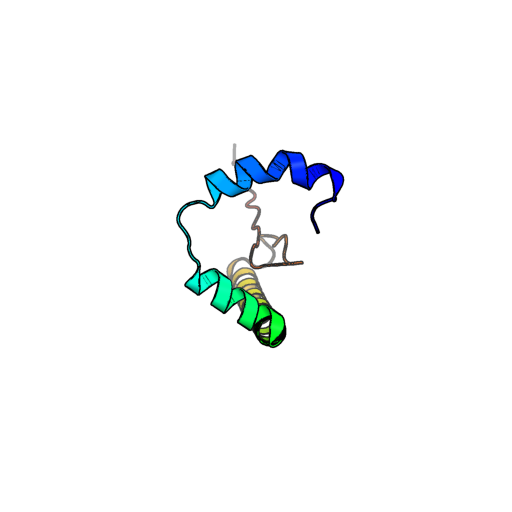MRRLYRQRQATLRAALQETFGAQVPLLGGECGMHLVLPWRIRWMM

Secondary structure (DSSP, 8-state):
---GGGHHHHHHHHHHHTTT--HHHHHHHHHHHHTSHHHHHHHHHHHHHHHHHHHHHHHHHHHHGGGS--B--SSSS--B---------